Protein AF-A0A5C1QGM6-F1 (afdb_monomer)

Secondary structure (DSSP, 8-state):
--HHHHHHHHHHHHHHHHHHHHHHHHHHHH--HHHHHHHHHHHHHHHHHHHHHHHHTTSS-TT--EETTEEHHHHHHHHHHHHHHHHHHHHHHHHHTT--

Sequence (100 aa):
MTNQMVVAIIIKLFFGFLAALTSLLLWSKTRDGAWLLMVLGVVFLYLETLLQILDSFGFILYKKIEFSSIPILPLIFEVVPFFFFALGMFVFLLRIRRFK

Mean predicted aligned error: 6.13 Å

Structure (mmCIF, N/CA/C/O backbone):
data_AF-A0A5C1QGM6-F1
#
_entry.id   AF-A0A5C1QGM6-F1
#
loop_
_atom_site.group_PDB
_atom_site.id
_atom_site.type_symbol
_atom_site.label_atom_id
_atom_site.label_alt_id
_atom_site.label_comp_id
_atom_site.label_asym_id
_atom_site.label_entity_id
_atom_site.label_seq_id
_atom_site.pdbx_PDB_ins_code
_atom_site.Cartn_x
_atom_site.Cartn_y
_atom_site.Cartn_z
_atom_site.occupancy
_atom_site.B_iso_or_equiv
_atom_site.auth_seq_id
_atom_site.auth_comp_id
_atom_site.auth_asym_id
_atom_site.auth_atom_id
_atom_site.pdbx_PDB_model_num
ATOM 1 N N . MET A 1 1 ? 13.899 5.468 -20.778 1.00 59.03 1 MET A N 1
ATOM 2 C CA . MET A 1 1 ? 13.040 6.090 -19.746 1.00 59.03 1 MET A CA 1
ATOM 3 C C . MET A 1 1 ? 13.166 7.600 -19.872 1.00 59.03 1 MET A C 1
ATOM 5 O O . MET A 1 1 ? 14.286 8.089 -19.855 1.00 59.03 1 MET A O 1
ATOM 9 N N . THR A 1 2 ? 12.075 8.340 -20.072 1.00 73.38 2 THR A N 1
ATOM 10 C CA . THR A 1 2 ? 12.108 9.815 -20.050 1.00 73.38 2 THR A CA 1
ATOM 11 C C . THR A 1 2 ? 12.365 10.305 -18.622 1.00 73.38 2 THR A C 1
ATOM 13 O O . THR A 1 2 ? 11.811 9.746 -17.676 1.00 73.38 2 THR A O 1
ATOM 16 N N . ASN A 1 3 ? 13.168 11.363 -18.446 1.00 79.81 3 ASN A N 1
ATOM 17 C CA . ASN A 1 3 ? 13.533 11.913 -17.125 1.00 79.81 3 ASN A CA 1
ATOM 18 C C . ASN A 1 3 ? 12.322 12.158 -16.201 1.00 79.81 3 ASN A C 1
ATOM 20 O O . ASN A 1 3 ? 12.417 11.983 -14.990 1.00 79.81 3 ASN A O 1
ATOM 24 N N . GLN A 1 4 ? 11.164 12.500 -16.772 1.00 85.31 4 GLN A N 1
ATOM 25 C CA . GLN A 1 4 ? 9.917 12.734 -16.036 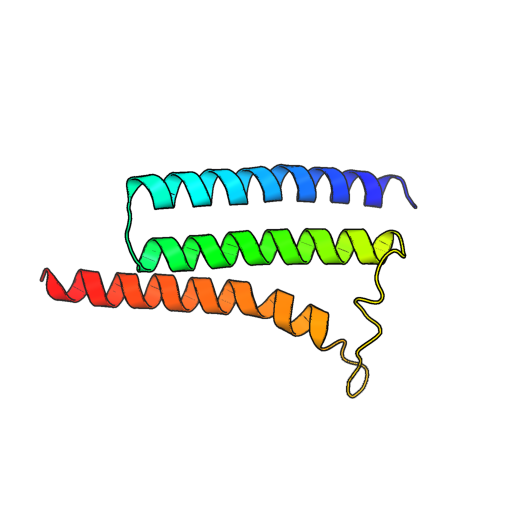1.00 85.31 4 GLN A CA 1
ATOM 26 C C . GLN A 1 4 ? 9.385 11.477 -15.320 1.00 85.31 4 GLN A C 1
ATOM 28 O O . GLN A 1 4 ? 8.913 11.571 -14.189 1.00 85.31 4 GLN A O 1
ATOM 33 N N . MET A 1 5 ? 9.495 10.295 -15.940 1.00 82.19 5 MET A N 1
ATOM 34 C CA . MET A 1 5 ? 9.019 9.038 -15.342 1.00 82.19 5 MET A CA 1
ATOM 35 C C . MET A 1 5 ? 9.844 8.662 -14.108 1.00 82.19 5 MET A C 1
ATOM 37 O O . MET A 1 5 ? 9.295 8.202 -13.111 1.00 82.19 5 MET A O 1
ATOM 41 N N . VAL A 1 6 ? 11.156 8.907 -14.152 1.00 83.69 6 VAL A N 1
ATOM 42 C CA . VAL A 1 6 ? 12.074 8.593 -13.048 1.00 83.69 6 VAL A CA 1
ATOM 43 C C . VAL A 1 6 ? 11.770 9.458 -11.826 1.00 83.69 6 VAL A C 1
ATOM 45 O O . VAL A 1 6 ? 11.672 8.941 -10.716 1.00 83.69 6 VAL A O 1
ATOM 48 N N . VAL A 1 7 ? 11.545 10.760 -12.027 1.00 88.94 7 VAL A N 1
ATOM 49 C CA . VAL A 1 7 ? 11.183 11.680 -10.936 1.00 88.94 7 VAL A CA 1
ATOM 50 C C . VAL A 1 7 ? 9.871 11.250 -10.276 1.00 88.94 7 VAL A C 1
ATOM 52 O O . VAL A 1 7 ? 9.795 11.179 -9.050 1.00 88.94 7 VAL A O 1
ATOM 55 N N . ALA A 1 8 ? 8.859 10.888 -11.070 1.00 88.44 8 ALA A N 1
ATOM 56 C CA . ALA A 1 8 ? 7.584 10.405 -10.544 1.00 88.44 8 ALA A CA 1
ATOM 57 C C . ALA A 1 8 ? 7.740 9.114 -9.720 1.00 88.44 8 ALA A C 1
ATOM 59 O O . ALA A 1 8 ? 7.133 8.995 -8.656 1.00 88.44 8 ALA A O 1
ATOM 60 N N . ILE A 1 9 ? 8.573 8.172 -10.177 1.00 87.50 9 ILE A N 1
ATOM 61 C CA . ILE A 1 9 ? 8.867 6.927 -9.452 1.00 87.50 9 ILE A CA 1
ATOM 62 C C . ILE A 1 9 ? 9.508 7.228 -8.096 1.00 87.50 9 ILE A C 1
ATOM 64 O O . ILE A 1 9 ? 9.046 6.702 -7.088 1.00 87.50 9 ILE A O 1
ATOM 68 N N . ILE A 1 10 ? 10.519 8.102 -8.049 1.00 90.25 10 ILE A N 1
ATOM 69 C CA . ILE A 1 10 ? 11.217 8.458 -6.802 1.00 90.25 10 ILE A CA 1
ATOM 70 C C . ILE A 1 10 ? 10.248 9.082 -5.793 1.00 90.25 10 ILE A C 1
ATOM 72 O O . ILE A 1 10 ? 10.238 8.692 -4.625 1.00 90.25 10 ILE A O 1
ATOM 76 N N . ILE A 1 11 ? 9.399 10.010 -6.245 1.00 92.69 11 ILE A N 1
ATOM 77 C CA . ILE A 1 11 ? 8.392 10.655 -5.393 1.00 92.69 11 ILE A CA 1
ATOM 78 C C . ILE A 1 11 ? 7.411 9.610 -4.853 1.00 92.69 11 ILE A C 1
ATOM 80 O O . ILE A 1 11 ? 7.197 9.540 -3.643 1.00 92.69 11 ILE A O 1
ATOM 84 N N . LYS A 1 12 ? 6.848 8.763 -5.723 1.00 90.12 12 LYS A N 1
ATOM 85 C CA . LYS A 1 12 ? 5.917 7.703 -5.309 1.00 90.12 12 LYS A CA 1
ATOM 86 C C . LYS A 1 12 ? 6.552 6.748 -4.299 1.00 90.12 12 LYS A C 1
ATOM 88 O O . LYS A 1 12 ? 5.905 6.404 -3.313 1.00 90.12 12 LYS A O 1
ATOM 93 N N . LEU A 1 13 ? 7.813 6.365 -4.505 1.00 90.44 13 LEU A N 1
ATOM 94 C CA . LEU A 1 13 ? 8.534 5.480 -3.593 1.00 90.44 13 LEU A CA 1
ATOM 95 C C . LEU A 1 13 ? 8.701 6.119 -2.213 1.00 90.44 13 LEU A C 1
ATOM 97 O O . LEU A 1 13 ? 8.392 5.499 -1.199 1.00 90.44 13 LEU A O 1
ATOM 101 N N . PHE A 1 14 ? 9.162 7.371 -2.180 1.00 93.31 14 PHE A N 1
ATOM 102 C CA . PHE A 1 14 ? 9.441 8.083 -0.939 1.00 93.31 14 PHE A CA 1
ATOM 103 C C . PHE A 1 14 ? 8.169 8.327 -0.121 1.00 93.31 14 PHE A C 1
ATOM 105 O O . PHE A 1 14 ? 8.111 7.991 1.062 1.00 93.31 14 PHE A O 1
ATOM 112 N N . PHE A 1 15 ? 7.120 8.856 -0.753 1.00 93.25 15 PHE A N 1
ATOM 113 C CA . PHE A 1 15 ? 5.853 9.111 -0.069 1.00 93.25 15 PHE A CA 1
ATOM 114 C C . PHE A 1 15 ? 5.116 7.819 0.290 1.00 93.25 15 PHE A C 1
ATOM 116 O O . PHE A 1 15 ? 4.536 7.741 1.370 1.00 93.25 15 PHE A O 1
ATOM 123 N N . GLY A 1 16 ? 5.181 6.791 -0.560 1.00 90.50 16 GLY A N 1
ATOM 124 C CA . GLY A 1 16 ? 4.627 5.474 -0.256 1.00 90.50 16 GLY A CA 1
ATOM 125 C C . GLY A 1 16 ? 5.305 4.825 0.954 1.00 90.50 16 GLY A C 1
ATOM 126 O O . GLY A 1 16 ? 4.625 4.323 1.847 1.00 90.50 16 GLY A O 1
ATOM 127 N N . PHE A 1 17 ? 6.632 4.928 1.046 1.00 90.62 17 PHE A N 1
ATOM 128 C CA . PHE A 1 17 ? 7.398 4.477 2.205 1.00 90.62 17 PHE A CA 1
ATOM 129 C C . PHE A 1 17 ? 7.020 5.238 3.484 1.00 90.62 17 PHE A C 1
ATOM 131 O O . PHE A 1 17 ? 6.754 4.616 4.514 1.00 90.62 17 PHE A O 1
ATOM 138 N N . LEU A 1 18 ? 6.938 6.572 3.424 1.00 95.12 18 LEU A N 1
ATOM 139 C CA . LEU A 1 18 ? 6.515 7.390 4.5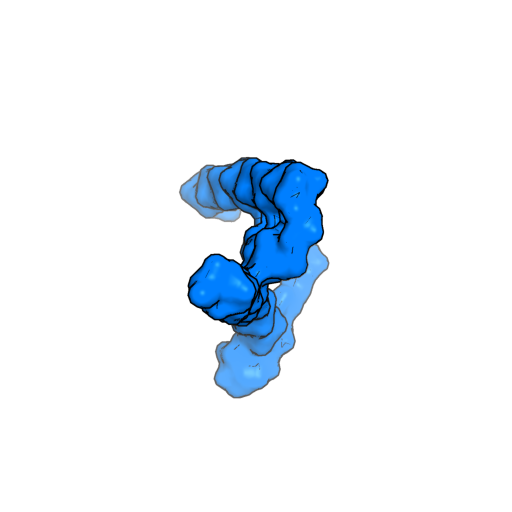64 1.00 95.12 18 LEU A CA 1
ATOM 140 C C . LEU A 1 18 ? 5.094 7.046 5.021 1.00 95.12 18 LEU A C 1
ATOM 142 O O . LEU A 1 18 ? 4.851 6.914 6.222 1.00 95.12 18 LEU A O 1
ATOM 146 N N . ALA A 1 19 ? 4.165 6.871 4.081 1.00 91.75 19 ALA A N 1
ATOM 147 C CA . ALA A 1 19 ? 2.795 6.477 4.376 1.00 91.75 19 ALA A CA 1
ATOM 148 C C . ALA A 1 19 ? 2.755 5.101 5.055 1.00 91.75 19 ALA A C 1
ATOM 150 O O . ALA A 1 19 ? 2.141 4.957 6.109 1.00 91.75 19 ALA A O 1
ATOM 151 N N . ALA A 1 20 ? 3.462 4.104 4.515 1.00 90.12 20 ALA A N 1
ATOM 152 C CA . ALA A 1 20 ? 3.516 2.767 5.099 1.00 90.12 20 ALA A CA 1
ATOM 153 C C . ALA A 1 20 ? 4.111 2.782 6.518 1.00 90.12 20 ALA A C 1
ATOM 155 O O . ALA A 1 20 ? 3.521 2.210 7.437 1.00 90.12 20 ALA A O 1
ATOM 156 N N . LEU A 1 21 ? 5.230 3.487 6.726 1.00 92.00 21 LEU A N 1
ATOM 157 C CA . LEU A 1 21 ? 5.866 3.617 8.039 1.00 92.00 21 LEU A CA 1
ATOM 158 C C . LEU A 1 21 ? 4.961 4.298 9.065 1.00 92.00 21 LEU A C 1
ATOM 160 O O . LEU A 1 21 ? 4.781 3.791 10.172 1.00 92.00 21 LEU A O 1
ATOM 164 N N . THR A 1 22 ? 4.398 5.455 8.715 1.00 90.12 22 THR A N 1
ATOM 165 C CA . THR A 1 22 ? 3.530 6.218 9.627 1.00 90.12 22 THR A CA 1
ATOM 166 C C . THR A 1 22 ? 2.266 5.443 9.972 1.00 90.12 22 THR A C 1
ATOM 168 O O . THR A 1 22 ? 1.853 5.438 11.131 1.00 90.12 22 THR A O 1
ATOM 171 N N . SER A 1 23 ? 1.708 4.717 9.006 1.00 87.75 23 SER A N 1
ATOM 172 C CA . SER A 1 23 ? 0.567 3.834 9.216 1.00 87.75 23 SER A CA 1
ATOM 173 C C . SER A 1 23 ? 0.902 2.696 10.191 1.00 87.75 23 SER A C 1
ATOM 175 O O . SER A 1 23 ? 0.197 2.494 11.182 1.00 87.75 23 SER A O 1
ATOM 177 N N . LEU A 1 24 ? 2.047 2.026 10.011 1.00 88.62 24 LEU A N 1
ATOM 178 C CA . LEU A 1 24 ? 2.514 0.976 10.924 1.00 88.62 24 LEU A CA 1
ATOM 179 C C . LEU A 1 24 ? 2.742 1.504 12.355 1.00 88.62 24 LEU A C 1
ATOM 181 O O . LEU A 1 24 ? 2.354 0.861 13.335 1.00 88.62 24 LEU A O 1
ATOM 185 N N . LEU A 1 25 ? 3.331 2.698 12.488 1.00 90.62 25 LEU A N 1
ATOM 186 C CA . LEU A 1 25 ? 3.530 3.367 13.778 1.00 90.62 25 LEU A CA 1
ATOM 187 C C . LEU A 1 25 ? 2.199 3.717 14.458 1.00 90.62 25 LEU A C 1
ATOM 189 O O . LEU A 1 25 ? 2.066 3.551 15.674 1.00 90.62 25 LEU A O 1
ATOM 193 N N . LEU A 1 26 ? 1.210 4.181 13.689 1.00 85.19 26 LEU A N 1
ATOM 194 C CA . LEU A 1 26 ? -0.125 4.498 14.191 1.00 85.19 26 LEU A 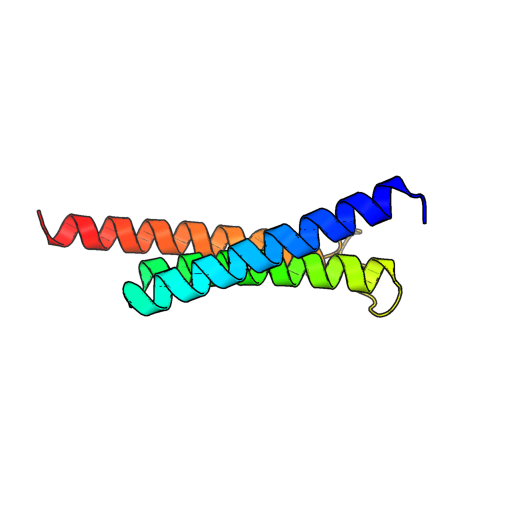CA 1
ATOM 195 C C . LEU A 1 26 ? -0.821 3.252 14.751 1.00 85.19 26 LEU A C 1
ATOM 197 O O . LEU A 1 26 ? -1.401 3.299 15.840 1.00 85.19 26 LEU A O 1
ATOM 201 N N . TRP A 1 27 ? -0.723 2.119 14.052 1.00 87.00 27 TRP A N 1
ATOM 202 C CA . TRP A 1 27 ? -1.275 0.857 14.542 1.00 87.00 27 TRP A CA 1
ATOM 203 C C . TRP A 1 27 ? -0.565 0.343 15.793 1.00 87.00 27 TRP A C 1
ATOM 205 O O . TRP A 1 27 ? -1.234 -0.082 16.734 1.00 87.00 27 TRP A O 1
ATOM 215 N N . SER A 1 28 ? 0.764 0.463 15.864 1.00 85.38 28 SER A N 1
ATOM 216 C CA . SER A 1 28 ? 1.5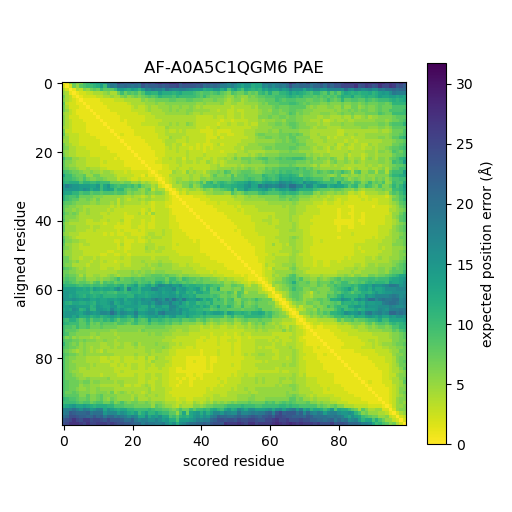35 0.079 17.056 1.00 85.38 28 SER A CA 1
ATOM 217 C C . SER A 1 28 ? 1.034 0.774 18.333 1.00 85.38 28 SER A C 1
ATOM 219 O O . SER A 1 28 ? 0.984 0.155 19.399 1.00 85.38 28 SER A O 1
ATOM 221 N N . LYS A 1 29 ? 0.594 2.036 18.215 1.00 84.62 29 LYS A N 1
ATOM 222 C CA . LYS A 1 29 ? 0.054 2.826 19.332 1.00 84.62 29 LYS A CA 1
ATOM 223 C C . LYS A 1 29 ? -1.432 2.587 19.610 1.00 84.62 29 LYS A C 1
ATOM 225 O O . LYS A 1 29 ? -1.823 2.573 20.771 1.00 84.62 29 LYS A O 1
ATOM 230 N N . THR A 1 30 ? -2.261 2.430 18.579 1.00 83.56 30 THR A N 1
ATOM 231 C CA . THR A 1 30 ? -3.724 2.304 18.745 1.00 83.56 30 THR A CA 1
ATOM 232 C C . THR A 1 30 ? -4.176 0.875 19.037 1.00 83.56 30 THR A C 1
ATOM 234 O O . THR A 1 30 ? -5.159 0.692 19.752 1.00 83.56 30 THR A O 1
ATOM 237 N N . ARG A 1 31 ? -3.479 -0.135 18.490 1.00 77.56 31 ARG A N 1
ATOM 238 C CA . ARG A 1 31 ? -3.795 -1.577 18.590 1.00 77.56 31 ARG A CA 1
ATOM 239 C C . ARG A 1 31 ? -5.269 -1.928 18.326 1.00 77.56 31 ARG A C 1
ATOM 241 O O . ARG A 1 31 ? -5.780 -2.928 18.822 1.00 77.56 31 ARG A O 1
ATOM 248 N N . ASP A 1 32 ? -5.957 -1.114 17.530 1.00 83.25 32 ASP A N 1
ATOM 249 C CA . ASP A 1 32 ? -7.357 -1.308 17.151 1.00 83.25 32 ASP A CA 1
ATOM 250 C C . ASP A 1 32 ? -7.445 -2.092 15.833 1.00 83.25 32 ASP A C 1
ATOM 252 O O . ASP A 1 32 ? -6.653 -1.866 14.914 1.00 83.25 32 ASP A O 1
ATOM 256 N N . GLY A 1 33 ? -8.434 -2.980 15.716 1.00 84.00 33 GLY A N 1
ATOM 257 C CA . GLY A 1 33 ? -8.706 -3.713 14.479 1.00 84.00 33 GLY A CA 1
ATOM 258 C C . GLY A 1 33 ? -9.140 -2.810 13.318 1.00 84.00 33 GLY A C 1
ATOM 259 O O . GLY A 1 33 ? -8.763 -3.068 12.179 1.00 84.00 33 GLY A O 1
ATOM 260 N N . ALA A 1 34 ? -9.863 -1.717 13.587 1.00 88.94 34 ALA A N 1
ATOM 261 C CA . ALA A 1 34 ? -10.217 -0.732 12.565 1.00 88.94 34 ALA A CA 1
ATOM 262 C C . ALA A 1 34 ? -8.969 -0.038 12.003 1.00 88.94 34 ALA A C 1
ATOM 264 O O . ALA A 1 34 ? -8.814 0.088 10.790 1.00 88.94 34 ALA A O 1
ATOM 265 N N . TRP A 1 35 ? -8.046 0.356 12.886 1.00 89.25 35 TRP A N 1
ATOM 266 C CA . TRP A 1 35 ? -6.784 0.968 12.482 1.00 89.25 35 TRP A CA 1
ATOM 267 C C . TRP A 1 35 ? -5.886 -0.023 11.743 1.00 89.25 35 TRP A C 1
ATOM 269 O O . TRP A 1 35 ? -5.277 0.365 10.754 1.00 89.25 35 TRP A O 1
ATOM 279 N N . LEU A 1 36 ? -5.867 -1.303 12.135 1.00 91.38 36 LEU A N 1
ATOM 280 C CA . LEU A 1 36 ? -5.145 -2.349 11.401 1.00 91.38 36 LEU A CA 1
ATOM 281 C C . LEU A 1 36 ? -5.603 -2.447 9.938 1.00 91.38 36 LEU A C 1
ATOM 283 O O . LEU A 1 36 ? -4.765 -2.518 9.043 1.00 91.38 36 LEU A O 1
ATOM 287 N N . LEU A 1 37 ? -6.916 -2.428 9.688 1.00 93.88 37 LEU A N 1
ATOM 288 C CA . LEU A 1 37 ? -7.467 -2.469 8.328 1.00 93.88 37 LEU A CA 1
ATOM 289 C C . LEU A 1 37 ? -7.016 -1.252 7.510 1.00 93.88 37 LEU A C 1
ATOM 291 O O . LEU A 1 37 ? -6.593 -1.407 6.367 1.00 93.88 37 LEU A O 1
ATOM 295 N N . MET A 1 38 ? -7.001 -0.060 8.114 1.00 93.56 38 MET A N 1
ATOM 296 C CA . MET A 1 38 ? -6.450 1.133 7.463 1.00 93.56 38 MET A CA 1
ATOM 297 C C . MET A 1 38 ? -4.960 0.961 7.134 1.00 93.56 38 MET A C 1
ATOM 299 O O . MET A 1 38 ? -4.528 1.324 6.042 1.00 93.56 38 MET A O 1
ATOM 303 N N . 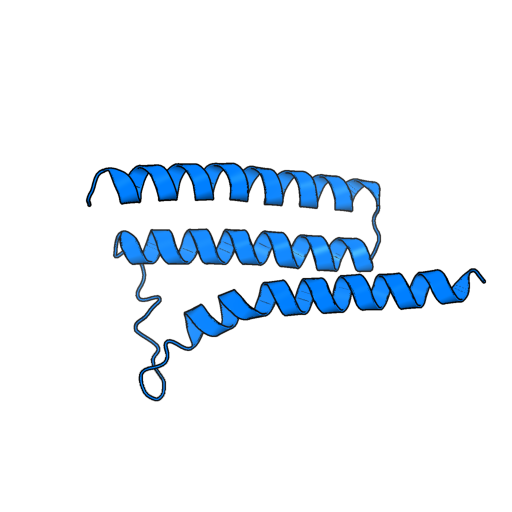VAL A 1 39 ? -4.171 0.358 8.030 1.00 93.06 39 VAL A N 1
ATOM 304 C CA . VAL A 1 39 ? -2.753 0.077 7.755 1.00 93.06 39 VAL A CA 1
ATOM 305 C C . VAL A 1 39 ? -2.573 -0.868 6.587 1.00 93.06 39 VAL A C 1
ATOM 307 O O . VAL A 1 39 ? -1.766 -0.581 5.704 1.00 93.06 39 VAL A O 1
ATOM 310 N N . LEU A 1 40 ? -3.344 -1.952 6.544 1.00 93.88 40 LEU A N 1
ATOM 311 C CA . LEU A 1 40 ? -3.289 -2.901 5.440 1.00 93.88 40 LEU A CA 1
ATOM 312 C C . LEU A 1 40 ? -3.564 -2.209 4.104 1.00 93.88 40 LEU A C 1
ATOM 314 O O . LEU A 1 40 ? -2.796 -2.409 3.168 1.00 93.88 40 LEU A O 1
ATOM 318 N N . GLY A 1 41 ? -4.562 -1.324 4.025 1.00 95.00 41 GLY A N 1
ATOM 319 C CA . GLY A 1 41 ? -4.831 -0.574 2.796 1.00 95.00 41 GLY A CA 1
ATOM 320 C C . GLY A 1 41 ? -3.632 0.256 2.315 1.00 95.00 41 GLY A C 1
ATOM 321 O O . GLY A 1 41 ? -3.270 0.202 1.141 1.00 95.00 41 GLY A O 1
ATOM 322 N N . VAL A 1 42 ? -2.940 0.950 3.225 1.00 94.50 42 VAL A N 1
ATOM 323 C CA . VAL A 1 42 ? -1.723 1.714 2.886 1.00 94.50 42 VAL A CA 1
ATOM 324 C C . VAL A 1 42 ? -0.582 0.796 2.436 1.00 94.50 42 VAL A C 1
ATOM 326 O O . VAL A 1 42 ? 0.124 1.108 1.477 1.00 94.50 42 VAL A O 1
ATOM 329 N N . VAL A 1 43 ? -0.404 -0.348 3.099 1.00 92.44 43 VAL A N 1
ATOM 330 C CA . VAL A 1 43 ? 0.625 -1.330 2.729 1.00 92.44 43 VAL A CA 1
ATOM 331 C C . VAL A 1 43 ? 0.359 -1.904 1.337 1.00 92.44 43 VAL A C 1
ATOM 333 O O . VAL A 1 43 ? 1.294 -2.009 0.546 1.00 92.44 43 VAL A O 1
ATOM 336 N N . PHE A 1 44 ? -0.896 -2.219 1.003 1.00 94.69 44 PHE A N 1
ATOM 337 C CA . PHE A 1 44 ? -1.259 -2.709 -0.328 1.00 94.69 44 PHE A CA 1
ATOM 338 C C . PHE A 1 44 ? -1.061 -1.648 -1.422 1.00 94.69 44 PHE A C 1
ATOM 340 O O . PHE A 1 44 ? -0.542 -1.997 -2.478 1.00 94.69 44 PHE A O 1
ATOM 347 N N . LEU A 1 45 ? -1.355 -0.365 -1.166 1.00 93.50 45 LEU A N 1
ATOM 348 C CA . LEU A 1 45 ? -1.031 0.728 -2.106 1.00 93.50 45 LEU A CA 1
ATOM 349 C C . LEU A 1 45 ? 0.470 0.817 -2.392 1.00 93.50 45 LEU A C 1
ATOM 351 O O . LEU A 1 45 ? 0.902 1.008 -3.533 1.00 93.50 45 LEU A O 1
ATOM 355 N N . TYR A 1 46 ? 1.285 0.689 -1.344 1.00 91.56 46 TYR A N 1
ATOM 356 C CA . TYR A 1 46 ? 2.732 0.701 -1.505 1.00 91.56 46 TYR A CA 1
ATOM 357 C C . TYR A 1 46 ? 3.222 -0.535 -2.267 1.00 91.56 46 TYR A C 1
ATOM 359 O O . TYR A 1 46 ? 4.050 -0.414 -3.169 1.00 91.56 46 TYR A O 1
ATOM 367 N N . LEU A 1 47 ? 2.668 -1.710 -1.959 1.00 92.31 47 LEU A N 1
ATOM 368 C CA . LEU A 1 47 ? 2.977 -2.957 -2.653 1.00 92.31 47 LEU A CA 1
ATOM 369 C C . LEU A 1 47 ? 2.627 -2.878 -4.144 1.00 92.31 47 LEU A C 1
ATOM 371 O O . LEU A 1 47 ? 3.453 -3.238 -4.977 1.00 92.31 47 LEU A O 1
ATOM 375 N N . GLU A 1 48 ? 1.453 -2.355 -4.492 1.00 91.69 48 GLU A N 1
ATOM 376 C CA . GLU A 1 48 ? 1.057 -2.131 -5.882 1.00 91.69 48 GLU A CA 1
ATOM 377 C C . GLU A 1 48 ? 2.041 -1.195 -6.597 1.00 91.69 48 GLU A C 1
ATOM 379 O O . GLU A 1 48 ? 2.512 -1.499 -7.693 1.00 91.69 48 GLU A O 1
ATOM 384 N N . THR A 1 49 ? 2.418 -0.087 -5.951 1.00 90.75 49 THR A N 1
ATOM 385 C CA . THR A 1 49 ? 3.404 0.85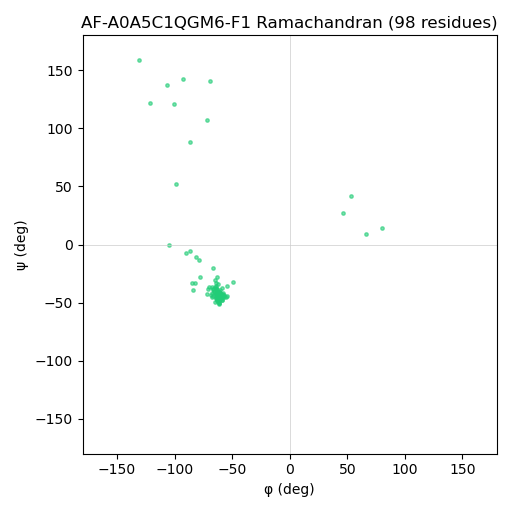8 -6.494 1.00 90.75 49 THR A CA 1
ATOM 386 C C . THR A 1 49 ? 4.738 0.164 -6.781 1.00 90.75 49 THR A C 1
ATOM 388 O O . THR A 1 49 ? 5.316 0.360 -7.850 1.00 90.75 49 THR A O 1
ATOM 391 N N . LEU A 1 50 ? 5.217 -0.686 -5.865 1.00 90.88 50 LEU A N 1
ATOM 392 C CA . LEU A 1 50 ? 6.431 -1.477 -6.071 1.00 90.88 50 LEU A CA 1
ATOM 393 C C . LEU A 1 50 ? 6.294 -2.443 -7.252 1.00 90.88 50 LEU A C 1
ATOM 395 O O . LEU A 1 50 ? 7.214 -2.528 -8.063 1.00 90.88 50 LEU A O 1
ATOM 399 N N . LEU A 1 51 ? 5.158 -3.132 -7.387 1.00 90.19 51 LEU A N 1
ATOM 400 C CA . LEU A 1 51 ? 4.902 -4.053 -8.499 1.00 90.19 51 LEU A CA 1
ATOM 401 C C . LEU A 1 51 ? 4.868 -3.323 -9.849 1.00 90.19 51 LEU A C 1
ATOM 403 O O . LEU A 1 51 ? 5.498 -3.777 -10.801 1.00 90.19 51 LEU A O 1
ATOM 407 N N . GLN A 1 52 ? 4.223 -2.156 -9.931 1.00 88.31 52 GLN A N 1
ATOM 408 C CA . GLN A 1 52 ? 4.216 -1.330 -11.146 1.00 88.31 52 GLN A CA 1
ATOM 409 C C . GLN A 1 52 ? 5.630 -0.891 -11.555 1.00 88.31 52 GLN A C 1
ATOM 411 O O . GLN A 1 52 ? 5.970 -0.869 -12.741 1.00 88.31 52 GLN A O 1
ATOM 416 N N . ILE A 1 53 ? 6.472 -0.547 -10.579 1.00 88.94 53 ILE A N 1
ATOM 417 C CA . ILE A 1 53 ? 7.869 -0.177 -10.822 1.00 88.94 53 ILE A CA 1
ATOM 418 C C . ILE A 1 53 ? 8.657 -1.394 -11.312 1.00 88.94 53 ILE A C 1
ATOM 420 O O . ILE A 1 53 ? 9.388 -1.296 -12.295 1.00 88.94 53 ILE A O 1
ATOM 424 N N . LEU A 1 54 ? 8.474 -2.547 -10.671 1.00 88.56 54 LEU A N 1
ATOM 425 C CA . LEU A 1 54 ? 9.160 -3.791 -11.013 1.00 88.56 54 LEU A CA 1
ATOM 426 C C . LEU A 1 54 ? 8.797 -4.275 -12.433 1.00 88.56 54 LEU A C 1
ATOM 428 O O . LEU A 1 54 ? 9.677 -4.704 -13.180 1.00 88.56 54 LEU A O 1
ATOM 432 N N . ASP A 1 55 ? 7.532 -4.120 -12.836 1.00 87.75 55 ASP A N 1
ATOM 433 C CA . ASP A 1 55 ? 7.044 -4.334 -14.209 1.00 87.75 55 ASP A CA 1
ATOM 434 C C . ASP A 1 55 ? 7.667 -3.337 -15.197 1.00 87.75 55 ASP A C 1
ATOM 436 O O . ASP A 1 55 ? 8.131 -3.722 -16.267 1.00 87.75 55 ASP A O 1
ATOM 440 N N . SER A 1 56 ? 7.775 -2.060 -14.810 1.00 83.94 56 SER A N 1
ATOM 441 C CA . SER A 1 56 ? 8.389 -1.009 -15.640 1.00 83.94 56 SER A CA 1
ATOM 442 C C . SER A 1 56 ? 9.878 -1.253 -15.920 1.00 83.94 56 SER A C 1
ATOM 444 O O . SER A 1 56 ? 10.393 -0.812 -16.948 1.00 83.94 56 SER A O 1
ATOM 446 N N . PHE A 1 57 ? 10.573 -1.951 -15.019 1.00 84.12 57 PHE A N 1
ATOM 447 C CA . PHE A 1 57 ? 11.954 -2.404 -15.210 1.00 84.12 57 PHE A CA 1
ATOM 448 C C . PHE A 1 57 ? 12.062 -3.761 -15.929 1.00 84.12 57 PHE A C 1
ATOM 450 O O . PHE A 1 57 ? 13.168 -4.185 -16.255 1.00 84.12 57 PHE A O 1
ATOM 457 N N . GLY A 1 58 ? 10.941 -4.437 -16.200 1.00 84.06 58 GLY A N 1
ATOM 458 C CA . GLY A 1 58 ? 10.903 -5.723 -16.900 1.00 84.06 58 GLY A CA 1
ATOM 459 C C . GLY A 1 58 ? 11.237 -6.941 -16.033 1.00 84.06 58 GLY A C 1
ATOM 460 O O . GLY A 1 58 ? 11.483 -8.016 -16.574 1.00 84.06 58 GLY A O 1
ATOM 461 N N . PHE A 1 59 ? 11.248 -6.802 -14.704 1.00 84.69 59 PHE A N 1
ATOM 462 C CA . PHE A 1 59 ? 11.560 -7.905 -13.784 1.00 84.69 59 PHE A CA 1
ATOM 463 C C . PHE A 1 59 ? 10.390 -8.875 -13.583 1.00 84.69 59 PHE A C 1
ATOM 465 O O . PHE A 1 59 ? 10.612 -10.049 -13.290 1.00 84.69 59 PHE A O 1
ATOM 472 N N . ILE A 1 60 ? 9.150 -8.403 -13.722 1.00 82.69 60 ILE A N 1
ATOM 473 C CA . ILE A 1 60 ? 7.939 -9.219 -13.579 1.00 82.69 60 ILE A CA 1
ATOM 474 C C . ILE A 1 60 ? 6.993 -9.003 -14.757 1.00 82.69 60 ILE A C 1
ATOM 476 O O . ILE A 1 60 ? 7.061 -7.995 -15.448 1.00 82.69 60 ILE A O 1
ATOM 480 N N . LEU A 1 61 ? 6.100 -9.969 -14.976 1.00 75.94 61 LEU A N 1
ATOM 481 C CA . LEU A 1 61 ? 5.086 -9.949 -16.032 1.00 75.94 61 LEU A CA 1
ATOM 482 C C . LEU A 1 61 ? 3.733 -9.500 -15.470 1.00 75.94 61 LEU A C 1
ATOM 484 O O . LEU A 1 61 ? 2.728 -10.194 -15.619 1.00 75.94 61 LEU A O 1
ATOM 488 N N . TYR A 1 62 ? 3.718 -8.358 -14.783 1.00 71.12 62 TYR A N 1
ATOM 489 C CA . TYR A 1 62 ? 2.580 -7.912 -13.973 1.00 71.12 62 TYR A CA 1
ATOM 490 C C . TYR A 1 62 ? 1.319 -7.681 -14.811 1.00 71.12 62 TYR A C 1
ATOM 492 O O . TYR A 1 62 ? 0.211 -7.980 -14.372 1.00 71.12 62 TYR A O 1
ATOM 500 N N . LYS A 1 63 ? 1.492 -7.213 -16.052 1.00 74.75 63 LYS A N 1
ATOM 501 C CA . LYS A 1 63 ? 0.390 -6.948 -16.988 1.00 74.75 63 LYS A CA 1
ATOM 502 C C . LYS A 1 63 ? -0.003 -8.125 -17.878 1.00 74.75 63 LYS A C 1
ATOM 504 O O . LYS A 1 63 ? -1.000 -8.020 -18.570 1.00 74.75 63 LYS A O 1
ATOM 509 N N . LYS A 1 64 ? 0.737 -9.242 -17.883 1.00 71.12 64 LYS A N 1
ATOM 510 C CA . LYS A 1 64 ? 0.495 -10.328 -18.857 1.00 71.12 64 LYS A CA 1
ATOM 511 C C . LYS A 1 64 ? -0.683 -11.243 -18.519 1.00 71.12 64 LYS A C 1
ATOM 513 O O . LYS A 1 64 ? -1.093 -12.029 -19.368 1.00 71.12 64 LYS A O 1
ATOM 518 N N . ILE A 1 65 ? -1.209 -11.179 -17.296 1.00 73.12 65 ILE A N 1
ATOM 519 C CA . ILE A 1 65 ? -2.400 -11.943 -16.906 1.00 73.12 65 ILE A CA 1
ATOM 520 C C . ILE A 1 65 ? -3.629 -11.116 -17.285 1.00 73.12 65 ILE A C 1
ATOM 522 O O . ILE A 1 65 ? -4.130 -10.317 -16.491 1.00 73.12 65 ILE A O 1
ATOM 526 N N . GLU A 1 66 ? -4.079 -11.298 -18.522 1.00 79.38 66 GLU A N 1
ATOM 527 C CA . GLU A 1 66 ? -5.223 -10.591 -19.091 1.00 79.38 66 GLU A CA 1
ATOM 528 C C . GLU A 1 66 ? -6.436 -11.518 -19.218 1.00 79.38 66 GLU A C 1
ATOM 530 O O . GLU A 1 66 ? -6.328 -12.654 -19.679 1.00 79.38 66 GLU A O 1
ATOM 535 N N . PHE A 1 67 ? -7.612 -11.011 -18.855 1.00 78.19 67 PHE A N 1
ATOM 536 C CA . PHE A 1 67 ? -8.894 -11.599 -19.235 1.00 78.19 67 PHE A CA 1
ATOM 537 C C . PHE A 1 67 ? -9.680 -10.544 -19.994 1.00 78.19 67 PHE A C 1
ATOM 539 O O . PHE A 1 67 ? -9.910 -9.452 -19.480 1.00 78.19 67 PHE A O 1
ATOM 546 N N . SER A 1 68 ? -10.063 -10.849 -21.235 1.00 79.12 68 SER A N 1
ATOM 547 C CA . SER A 1 68 ? -10.773 -9.898 -22.099 1.00 79.12 68 SER A CA 1
ATOM 548 C C . SER A 1 68 ? -10.050 -8.539 -22.236 1.00 79.12 68 SER A C 1
ATOM 550 O O . SER A 1 68 ? -10.693 -7.493 -22.178 1.00 79.12 68 SER A O 1
ATOM 552 N N . SER A 1 69 ? -8.715 -8.553 -22.379 1.00 80.75 69 SER A N 1
ATOM 553 C CA . SER A 1 69 ? -7.842 -7.359 -22.464 1.00 80.75 69 SER A CA 1
ATOM 554 C C . SER A 1 69 ? -7.755 -6.506 -21.192 1.00 80.75 69 SER A C 1
ATOM 556 O O . SER A 1 69 ? -7.178 -5.419 -21.212 1.00 80.75 69 SER A O 1
ATOM 558 N N . ILE A 1 70 ? -8.302 -6.990 -20.075 1.00 83.31 70 ILE A N 1
ATOM 559 C CA . ILE A 1 70 ? -8.189 -6.337 -18.772 1.00 83.31 70 ILE A CA 1
ATOM 560 C C . ILE A 1 70 ? -7.102 -7.061 -17.976 1.00 83.31 70 ILE A C 1
ATOM 562 O O . ILE A 1 70 ? -7.234 -8.267 -17.734 1.00 83.31 70 ILE A O 1
ATOM 566 N N . PRO A 1 71 ? -6.039 -6.363 -17.541 1.00 86.19 71 PRO A N 1
ATOM 567 C CA . PRO A 1 71 ? -5.032 -6.961 -16.685 1.00 86.19 71 PRO A CA 1
ATOM 568 C C . PRO A 1 71 ? -5.636 -7.161 -15.288 1.00 86.19 71 PRO A C 1
ATOM 570 O O . PRO A 1 71 ? -5.861 -6.211 -14.537 1.00 86.19 71 PRO A O 1
ATOM 573 N N . ILE A 1 72 ? -5.928 -8.416 -14.944 1.00 88.00 72 ILE A N 1
ATOM 574 C CA . ILE A 1 72 ? -6.692 -8.764 -13.735 1.00 88.00 72 ILE A CA 1
ATOM 575 C C . ILE A 1 72 ? -5.853 -8.538 -12.481 1.00 88.00 72 ILE A C 1
ATOM 577 O O . ILE A 1 72 ? -6.348 -8.035 -11.476 1.00 88.00 72 ILE A O 1
ATOM 581 N N . LEU A 1 73 ? -4.578 -8.934 -12.525 1.00 85.94 73 LEU A N 1
ATOM 582 C CA . LEU A 1 73 ? -3.711 -8.879 -11.353 1.00 85.94 73 LEU A CA 1
ATOM 583 C C . LEU A 1 73 ? -3.501 -7.429 -10.875 1.00 85.94 73 LEU A C 1
ATOM 585 O O . LEU A 1 73 ? -3.738 -7.180 -9.694 1.00 85.94 73 LEU A O 1
ATOM 589 N N . PRO A 1 74 ? -3.172 -6.457 -11.754 1.00 88.12 74 PRO A N 1
ATOM 590 C CA . PRO A 1 74 ? -3.109 -5.050 -11.369 1.00 88.12 74 PRO A CA 1
ATOM 591 C C . PRO A 1 74 ? -4.428 -4.517 -10.822 1.00 88.12 74 PRO A C 1
ATOM 593 O O . PRO A 1 74 ? -4.421 -3.860 -9.789 1.00 88.12 74 PRO A O 1
ATOM 596 N N . LEU A 1 75 ? -5.553 -4.875 -11.450 1.00 90.06 75 LEU A N 1
ATOM 597 C CA . LEU A 1 75 ? -6.877 -4.448 -11.005 1.00 90.06 75 LEU A CA 1
ATOM 598 C C . LEU A 1 75 ? -7.184 -4.920 -9.576 1.00 90.06 75 LEU A C 1
ATOM 600 O O . LEU A 1 75 ? -7.717 -4.162 -8.770 1.00 90.06 75 LEU A O 1
ATOM 604 N N . ILE A 1 76 ? -6.838 -6.166 -9.238 1.00 90.94 76 ILE A N 1
ATOM 605 C CA . ILE A 1 76 ? -7.026 -6.689 -7.879 1.00 90.94 76 ILE A CA 1
ATOM 606 C C . ILE A 1 76 ? -6.203 -5.867 -6.884 1.00 90.94 76 ILE A C 1
ATOM 608 O O . ILE A 1 76 ? -6.748 -5.415 -5.879 1.00 90.94 76 ILE A O 1
ATOM 612 N N . PHE A 1 77 ? -4.914 -5.651 -7.154 1.00 89.62 77 PHE A N 1
ATOM 613 C CA . PHE A 1 77 ? -4.052 -4.878 -6.257 1.00 89.62 77 PHE A CA 1
ATOM 614 C C . PHE A 1 77 ? -4.475 -3.410 -6.134 1.00 89.62 77 PHE A C 1
ATOM 616 O O . PHE A 1 77 ? -4.319 -2.853 -5.053 1.00 89.62 77 PHE A O 1
ATOM 623 N N . GLU A 1 78 ? -5.061 -2.828 -7.179 1.00 91.31 78 GLU A N 1
ATOM 624 C CA . GLU A 1 78 ? -5.605 -1.468 -7.165 1.00 91.31 78 GLU A CA 1
ATOM 625 C C . GLU A 1 78 ? -6.880 -1.371 -6.308 1.00 91.31 78 GLU A C 1
ATOM 627 O O . GLU A 1 78 ? -7.061 -0.413 -5.561 1.00 91.31 78 GLU A O 1
ATOM 632 N N . VAL A 1 79 ? -7.757 -2.383 -6.339 1.00 94.38 79 VAL A N 1
ATOM 633 C CA . VAL A 1 79 ? -9.042 -2.372 -5.606 1.00 94.38 79 VAL A CA 1
ATOM 634 C C . VAL A 1 79 ? -8.900 -2.781 -4.133 1.00 94.38 79 VAL A C 1
ATOM 636 O O . VAL A 1 79 ? -9.626 -2.279 -3.268 1.00 94.38 79 VAL A O 1
ATOM 639 N N . VAL A 1 80 ? -7.965 -3.681 -3.818 1.00 95.38 80 VAL A N 1
ATOM 640 C CA . VAL A 1 80 ? -7.758 -4.229 -2.464 1.00 95.38 80 VAL A CA 1
ATOM 641 C C . VAL A 1 80 ? -7.554 -3.147 -1.383 1.00 95.38 80 VAL A C 1
ATOM 643 O O . VAL A 1 80 ? -8.198 -3.245 -0.333 1.00 95.38 80 VAL A O 1
ATOM 646 N N . PRO A 1 81 ? -6.745 -2.089 -1.587 1.00 95.69 81 PRO A N 1
ATOM 647 C CA . PRO A 1 81 ? -6.616 -1.000 -0.626 1.00 95.69 81 PRO A CA 1
ATOM 648 C C . PRO A 1 81 ? -7.934 -0.330 -0.262 1.00 95.69 81 PRO A C 1
ATOM 650 O O . PRO A 1 81 ? -8.219 -0.112 0.917 1.00 95.69 81 PRO A O 1
ATOM 653 N N . PHE A 1 82 ? -8.759 -0.033 -1.267 1.00 95.69 82 PHE A N 1
ATOM 654 C CA . PHE A 1 82 ? -10.043 0.629 -1.062 1.00 95.69 82 PHE A CA 1
ATOM 655 C C . PHE A 1 82 ?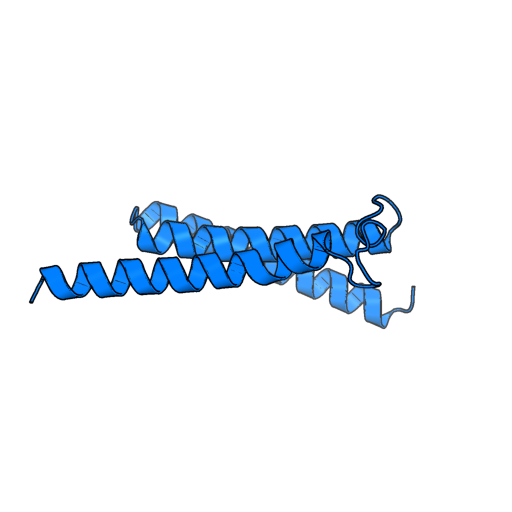 -11.002 -0.255 -0.269 1.00 95.69 82 PHE A C 1
ATOM 657 O O . PHE A 1 82 ? -11.715 0.244 0.602 1.00 95.69 82 PHE A O 1
ATOM 664 N N . PHE A 1 83 ? -10.969 -1.569 -0.504 1.00 96.69 83 PHE A N 1
ATOM 665 C CA . PHE A 1 83 ? -11.719 -2.533 0.293 1.00 96.69 83 PHE A CA 1
ATOM 666 C C . PHE A 1 83 ? -11.297 -2.508 1.771 1.00 96.69 83 PHE A C 1
ATOM 668 O O . PHE A 1 83 ? -12.150 -2.428 2.658 1.00 96.69 83 PHE A O 1
ATOM 675 N N . PHE A 1 84 ? -9.990 -2.495 2.046 1.00 96.44 84 PHE A N 1
ATOM 676 C CA . PHE A 1 84 ? -9.466 -2.389 3.409 1.00 96.44 84 PHE A CA 1
ATOM 677 C C . PHE A 1 84 ? -9.840 -1.070 4.089 1.00 96.44 84 PHE A C 1
ATOM 679 O O . PHE A 1 84 ? -10.243 -1.079 5.253 1.00 96.44 84 PHE A O 1
ATOM 686 N N . PHE A 1 85 ? -9.777 0.054 3.373 1.00 95.06 85 PHE A N 1
ATOM 687 C CA . PHE A 1 85 ? -10.202 1.346 3.909 1.00 95.06 85 PHE A CA 1
ATOM 688 C C . PHE A 1 85 ? -11.696 1.374 4.227 1.00 95.06 85 PHE A C 1
ATOM 690 O O . PHE A 1 85 ? -12.085 1.800 5.315 1.00 95.06 85 PHE A O 1
ATOM 697 N N . ALA A 1 86 ? -12.537 0.884 3.314 1.00 96.12 86 ALA A N 1
ATOM 698 C CA . ALA A 1 86 ? -13.979 0.801 3.521 1.00 96.12 86 ALA A CA 1
ATOM 699 C C . ALA A 1 86 ? -14.321 -0.055 4.749 1.00 96.12 86 ALA A C 1
ATOM 701 O O . ALA A 1 86 ? -15.081 0.383 5.615 1.00 96.12 86 ALA A O 1
ATOM 702 N N . LEU A 1 87 ? -13.709 -1.237 4.870 1.00 95.88 87 LEU A N 1
ATOM 703 C CA . LEU A 1 87 ? -13.878 -2.101 6.038 1.00 95.88 87 LEU A CA 1
ATOM 704 C C . LEU A 1 87 ? -13.375 -1.445 7.326 1.00 95.88 87 LEU A C 1
ATOM 706 O O . LEU A 1 87 ? -14.070 -1.500 8.337 1.00 95.88 87 LEU A O 1
ATOM 710 N N . GLY A 1 88 ? -12.200 -0.811 7.308 1.00 94.00 88 GLY A N 1
ATOM 711 C CA . GLY A 1 88 ? -11.633 -0.134 8.476 1.00 94.00 88 GLY A CA 1
ATOM 712 C C . GLY A 1 88 ? -12.550 0.966 9.001 1.00 94.00 88 GLY A C 1
ATOM 713 O O . GLY A 1 88 ? -12.884 0.989 10.188 1.00 94.00 88 GLY A O 1
ATOM 714 N N . MET A 1 89 ? -13.045 1.820 8.102 1.00 93.12 89 MET A N 1
ATOM 715 C CA . MET A 1 89 ? -14.029 2.854 8.432 1.00 93.12 89 MET A CA 1
ATOM 716 C C . MET A 1 89 ? -15.344 2.257 8.950 1.00 93.12 89 MET A C 1
ATOM 718 O O . MET A 1 89 ? -15.904 2.752 9.929 1.00 93.12 89 MET A O 1
ATOM 722 N N . PHE A 1 90 ? -15.826 1.169 8.347 1.00 94.44 90 PHE A N 1
ATOM 723 C CA . PHE A 1 90 ? -17.046 0.494 8.785 1.00 94.44 90 PHE A CA 1
ATOM 724 C C . PHE A 1 90 ? -16.913 -0.092 10.199 1.00 94.44 90 PHE A C 1
ATOM 726 O O . PHE A 1 90 ? -17.773 0.140 11.052 1.00 94.44 90 PHE A O 1
ATOM 733 N N . VAL A 1 91 ? -15.809 -0.786 10.491 1.00 91.75 91 VAL A N 1
ATOM 734 C CA . VAL A 1 91 ? -15.516 -1.330 11.828 1.00 91.75 91 VAL A CA 1
ATOM 735 C C . VAL A 1 91 ? -15.410 -0.206 12.860 1.00 91.75 91 VAL A C 1
ATOM 737 O O . VAL A 1 91 ? -15.958 -0.326 13.959 1.00 91.75 91 VAL A O 1
ATOM 740 N N . PHE A 1 92 ? -14.769 0.910 12.503 1.00 90.00 92 PHE A N 1
ATOM 741 C CA . PHE A 1 92 ? -14.680 2.086 13.367 1.00 90.00 92 PHE A CA 1
ATOM 742 C C . PHE A 1 92 ? -16.065 2.666 13.708 1.00 90.00 92 PHE A C 1
ATOM 744 O O . PHE A 1 92 ? -16.370 2.901 14.880 1.00 90.00 92 PHE A O 1
ATOM 751 N N . LEU A 1 93 ? -16.942 2.829 12.709 1.00 90.31 93 LEU A N 1
ATOM 752 C CA . LEU A 1 93 ? -18.311 3.32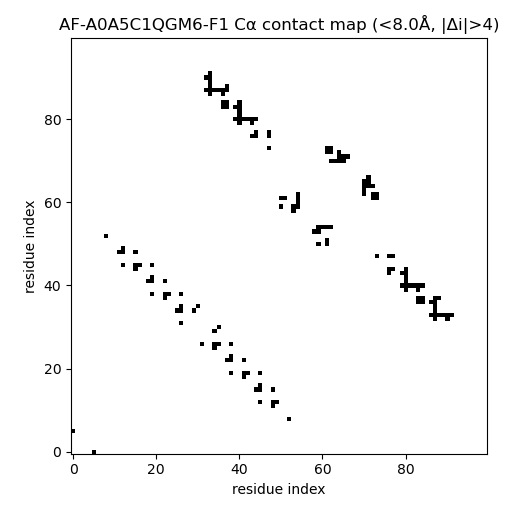6 12.900 1.00 90.31 93 LEU A CA 1
ATOM 753 C C . LEU A 1 93 ? -19.150 2.411 13.802 1.00 90.31 93 LEU A C 1
ATOM 755 O O . LEU A 1 93 ? -19.879 2.894 14.674 1.00 90.31 93 LEU A O 1
ATOM 759 N N . LEU A 1 94 ? -19.038 1.092 13.623 1.00 89.00 94 LEU A N 1
ATOM 760 C CA . LEU A 1 94 ? -19.733 0.117 14.466 1.00 89.00 94 LEU A CA 1
ATOM 761 C C . LEU A 1 94 ? -19.255 0.165 15.922 1.00 89.00 94 LEU A C 1
ATOM 763 O O . LEU A 1 94 ? -20.064 0.006 16.837 1.00 89.00 94 LEU A O 1
ATOM 767 N N . ARG A 1 95 ? -17.961 0.419 16.151 1.00 84.75 95 ARG A N 1
ATOM 768 C CA . ARG A 1 95 ? -17.399 0.563 17.499 1.00 84.75 95 ARG A CA 1
ATOM 769 C C . ARG A 1 95 ? -17.901 1.834 18.187 1.00 84.75 95 ARG A C 1
ATOM 771 O O . ARG A 1 95 ? -18.307 1.755 19.342 1.00 84.75 95 ARG A O 1
ATOM 778 N N . ILE A 1 96 ? -17.944 2.971 17.486 1.00 80.56 96 ILE A N 1
ATOM 779 C CA . ILE A 1 96 ? -18.453 4.242 18.037 1.00 80.56 96 ILE A CA 1
ATOM 780 C C . ILE A 1 96 ? -19.905 4.123 18.515 1.00 80.56 96 ILE A C 1
ATOM 782 O O . ILE A 1 96 ? -20.263 4.682 19.549 1.00 80.56 96 ILE A O 1
ATOM 786 N N . ARG A 1 97 ? -20.738 3.358 17.800 1.00 68.00 97 ARG A N 1
ATOM 787 C CA . ARG A 1 97 ? -22.141 3.136 18.177 1.00 68.00 97 ARG A CA 1
ATOM 788 C C . ARG A 1 97 ? -22.324 2.337 19.467 1.00 68.00 97 ARG A C 1
ATOM 790 O O . ARG A 1 97 ? -23.393 2.430 20.044 1.00 68.00 97 ARG A O 1
ATOM 797 N N . ARG A 1 98 ? -21.324 1.573 19.926 1.00 61.00 98 ARG A N 1
ATOM 798 C CA . ARG A 1 98 ? -21.414 0.819 21.192 1.00 61.00 98 ARG A CA 1
ATOM 799 C C . ARG A 1 98 ? -21.137 1.656 22.445 1.00 61.00 98 ARG A C 1
ATOM 801 O O . ARG A 1 98 ? -21.339 1.148 23.540 1.00 61.00 98 ARG A O 1
ATOM 808 N N . PHE A 1 99 ? -20.641 2.885 22.294 1.0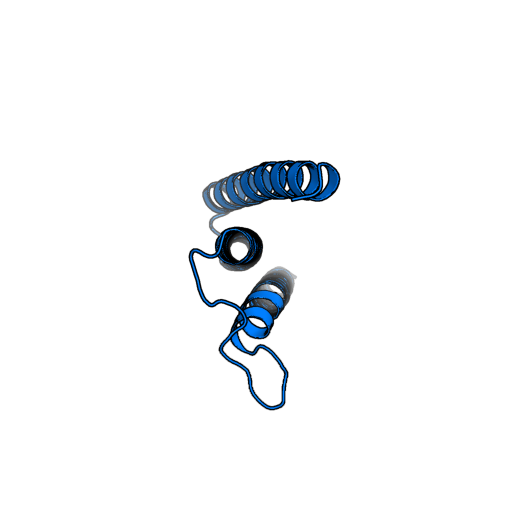0 54.81 99 PHE A N 1
ATOM 809 C CA . PHE A 1 99 ? -20.326 3.787 23.410 1.00 54.81 99 PHE A CA 1
ATOM 810 C C . PHE A 1 99 ? -21.349 4.923 23.591 1.00 54.81 99 PHE A C 1
ATOM 812 O O . PHE A 1 99 ? -21.175 5.746 24.487 1.00 54.81 99 PHE A O 1
ATOM 819 N N . LYS A 1 100 ? -22.388 4.981 22.748 1.00 48.50 100 LYS A N 1
ATOM 820 C CA . LYS A 1 100 ? -23.590 5.799 22.963 1.00 48.50 100 LYS A CA 1
ATOM 821 C C . LYS A 1 100 ? -24.707 4.913 23.487 1.00 48.50 100 LYS A C 1
ATOM 823 O O . LYS A 1 100 ? -25.481 5.426 24.317 1.00 48.50 100 LYS A O 1
#

Solvent-accessible surface area (backbone atoms only — not comparable to full-atom values): 5316 Å² total; per-residue (Å²): 134,60,74,69,59,56,54,52,49,52,51,51,52,53,53,34,48,50,48,34,52,52,35,52,53,51,30,73,73,64,73,41,72,30,50,43,29,41,30,49,13,44,44,36,50,35,50,40,54,51,49,54,50,38,32,76,73,64,78,46,72,54,67,74,52,56,58,95,87,39,39,49,58,54,50,49,44,64,47,49,20,56,52,26,39,54,50,12,54,50,49,43,54,59,54,57,63,75,78,110

Foldseek 3Di:
DPPVVVVVLVVLQVVLVVQLVVLVVVCVVPVDPLSVLLSVLSVLSNVLSVVVVCVVVVNDPQQVCDDPSDRVNSVCSVCSSVVSNVVSVVVVVVVVVVVD

Radius of gyration: 16.58 Å; Cα contacts (8 Å, |Δi|>4): 84; chains: 1; bounding box: 37×25×46 Å

pLDDT: mean 86.69, std 8.88, range [48.5, 96.69]

Organism: NCBI:txid252967

InterPro domains:
  IPR059731 TP_0679 [PF27420] (5-93)